Protein AF-K9K9G2-F1 (afdb_monomer_lite)

Secondary structure (DSSP, 8-state):
-GGGHHHH---HHHHHHHHHHHHH-GGGSSS-HHHHHHHHHHHHHHHHHSHHHHH--S--

Sequence (60 aa):
IVAKASKNLMSTQSLGIVFGPTLLRAENETGNMAIHMVYQNQIAELMLSEYSKIFGSEED

pLDDT: mean 82.76, std 10.01, range [51.44, 92.31]

Structure (mmCIF, N/CA/C/O backbone):
data_AF-K9K9G2-F1
#
_entry.id   AF-K9K9G2-F1
#
loop_
_atom_site.group_PDB
_atom_site.id
_atom_site.type_symbol
_atom_site.label_atom_id
_atom_site.label_alt_id
_atom_site.label_comp_id
_atom_site.label_asym_id
_atom_site.label_entity_id
_atom_site.label_seq_id
_atom_site.pdbx_PDB_ins_code
_atom_site.Cartn_x
_atom_site.Cartn_y
_atom_site.Cartn_z
_atom_site.occupancy
_atom_site.B_iso_or_equiv
_atom_site.auth_seq_id
_atom_site.auth_comp_id
_atom_site.auth_asym_id
_atom_site.auth_atom_id
_atom_site.pdbx_PDB_model_num
ATOM 1 N N . ILE A 1 1 ? -3.670 -1.227 9.543 1.00 77.50 1 ILE A N 1
ATOM 2 C CA . ILE A 1 1 ? -2.295 -0.742 9.850 1.00 77.50 1 ILE A CA 1
ATOM 3 C C . ILE A 1 1 ? -2.243 0.782 9.795 1.00 77.50 1 ILE A C 1
ATOM 5 O O . ILE A 1 1 ? -1.892 1.373 10.809 1.00 77.50 1 ILE A O 1
ATOM 9 N N . VAL A 1 2 ? -2.700 1.397 8.695 1.00 80.75 2 VAL A N 1
ATOM 10 C CA . VAL A 1 2 ? -2.832 2.862 8.536 1.00 80.75 2 VAL A CA 1
ATOM 11 C C . VAL A 1 2 ? -3.607 3.519 9.690 1.00 80.75 2 VAL A C 1
ATOM 13 O O . VAL A 1 2 ? -3.122 4.464 10.295 1.00 80.75 2 VAL A O 1
ATOM 16 N N . ALA A 1 3 ? -4.745 2.953 10.111 1.00 84.06 3 ALA A N 1
ATOM 17 C CA . ALA A 1 3 ? -5.533 3.479 11.240 1.00 84.06 3 ALA A CA 1
ATOM 18 C C . ALA A 1 3 ? -4.793 3.511 12.600 1.00 84.06 3 ALA A C 1
ATOM 20 O O . ALA A 1 3 ? -5.262 4.130 13.549 1.00 84.06 3 ALA A O 1
ATOM 21 N N . LYS A 1 4 ? -3.642 2.833 12.721 1.00 89.00 4 LYS A N 1
ATOM 22 C CA . LYS A 1 4 ? -2.788 2.828 13.922 1.00 89.00 4 LYS A CA 1
ATOM 23 C C . LYS A 1 4 ? -1.461 3.575 13.700 1.00 89.00 4 LYS A C 1
ATOM 25 O O . LYS A 1 4 ? -0.508 3.319 14.435 1.00 89.00 4 LYS A O 1
ATOM 30 N N . ALA A 1 5 ? -1.412 4.499 12.733 1.00 88.06 5 ALA A N 1
ATOM 31 C CA . ALA A 1 5 ? -0.236 5.310 12.395 1.00 88.06 5 ALA A CA 1
ATOM 32 C C . ALA A 1 5 ? 0.413 5.983 13.616 1.00 88.06 5 ALA A C 1
ATOM 34 O O . ALA A 1 5 ? 1.630 6.012 13.733 1.00 88.06 5 ALA A O 1
ATOM 35 N N . SER A 1 6 ? -0.376 6.436 14.594 1.00 85.38 6 SER A N 1
ATOM 36 C CA . SER A 1 6 ? 0.145 7.058 15.822 1.00 85.38 6 SER A CA 1
ATOM 37 C C . SER A 1 6 ? 0.965 6.121 16.718 1.00 85.38 6 SER A C 1
ATOM 39 O O . SER A 1 6 ? 1.731 6.595 17.549 1.00 85.38 6 SER A O 1
ATOM 41 N N . LYS A 1 7 ? 0.815 4.798 16.569 1.00 89.31 7 LYS A N 1
ATOM 42 C CA . LYS A 1 7 ? 1.554 3.789 17.348 1.00 89.31 7 LYS A CA 1
ATOM 43 C C . LYS A 1 7 ? 2.670 3.120 16.556 1.00 89.31 7 LYS A C 1
ATOM 45 O O . LYS A 1 7 ? 3.676 2.746 17.141 1.00 89.31 7 LYS A O 1
ATOM 50 N N . ASN A 1 8 ? 2.467 2.915 15.255 1.00 87.12 8 ASN A N 1
ATOM 51 C CA . ASN A 1 8 ? 3.432 2.223 14.394 1.00 87.12 8 ASN A CA 1
ATOM 52 C C . ASN A 1 8 ? 4.255 3.173 13.510 1.00 87.12 8 ASN A C 1
ATOM 54 O O . ASN A 1 8 ? 5.171 2.709 12.844 1.00 87.12 8 ASN A O 1
ATOM 58 N N . LEU A 1 9 ? 3.941 4.473 13.521 1.00 89.88 9 LEU A N 1
ATOM 59 C CA . LEU A 1 9 ? 4.596 5.531 12.746 1.00 89.88 9 LEU A CA 1
ATOM 60 C C . LEU A 1 9 ? 4.560 5.311 11.223 1.00 89.88 9 LEU A C 1
ATOM 62 O O . LEU A 1 9 ? 5.306 5.952 10.489 1.00 89.88 9 LEU A O 1
ATOM 66 N N . MET A 1 10 ? 3.684 4.427 10.738 1.00 92.31 10 MET A N 1
ATOM 67 C CA . MET A 1 10 ? 3.535 4.137 9.315 1.00 92.31 10 MET A CA 1
ATOM 68 C C . MET A 1 10 ? 2.435 5.000 8.702 1.00 92.31 10 MET A C 1
ATOM 70 O O . MET A 1 10 ? 1.308 5.028 9.201 1.00 92.31 10 MET A O 1
ATOM 74 N N . SER A 1 11 ? 2.749 5.653 7.584 1.00 89.88 11 SER A N 1
ATOM 75 C CA . SER A 1 11 ? 1.783 6.341 6.731 1.00 89.88 11 SER A CA 1
ATOM 76 C C . SER A 1 11 ? 1.400 5.469 5.531 1.00 89.88 11 SER A C 1
ATOM 78 O O . SER A 1 11 ? 1.992 4.414 5.289 1.00 89.88 11 SER A O 1
ATOM 80 N N . THR A 1 12 ? 0.401 5.892 4.757 1.00 88.94 12 THR A N 1
ATOM 81 C CA . THR A 1 12 ? 0.079 5.245 3.475 1.00 88.94 12 THR A CA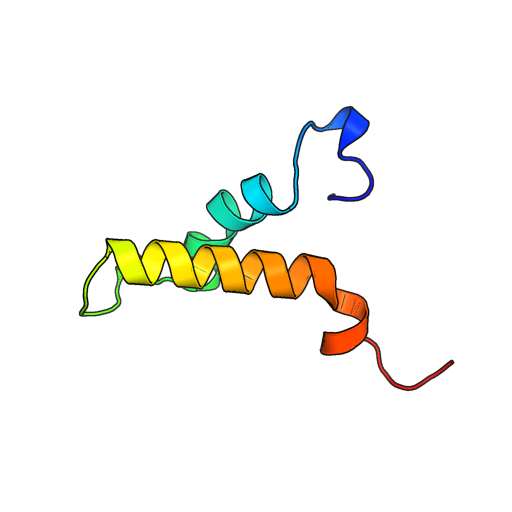 1
ATOM 82 C C . THR A 1 12 ? 1.271 5.269 2.524 1.00 88.94 12 THR A C 1
ATOM 84 O O . THR A 1 12 ? 1.532 4.254 1.889 1.00 88.94 12 THR A O 1
ATOM 87 N N . GLN A 1 13 ? 2.051 6.354 2.513 1.00 88.06 13 GLN A N 1
ATOM 88 C CA . GLN A 1 13 ? 3.261 6.484 1.694 1.00 88.06 13 GLN A CA 1
ATOM 89 C C . GLN A 1 13 ? 4.344 5.486 2.103 1.00 88.06 13 GLN A C 1
ATOM 91 O O . GLN A 1 13 ? 4.897 4.783 1.260 1.00 88.06 13 GLN A O 1
ATOM 96 N N . SER A 1 14 ? 4.642 5.375 3.404 1.00 89.31 14 SER A N 1
ATOM 97 C CA . SER A 1 14 ? 5.673 4.436 3.860 1.00 89.31 14 SER A CA 1
ATOM 98 C C . SER A 1 14 ? 5.270 2.980 3.609 1.00 89.31 14 SER A C 1
ATOM 100 O O . SER A 1 14 ? 6.126 2.147 3.324 1.00 89.31 14 SER A O 1
ATOM 102 N N . LEU A 1 15 ? 3.970 2.670 3.645 1.00 90.44 15 LEU A N 1
ATOM 103 C CA . LEU A 1 15 ? 3.450 1.364 3.239 1.00 90.44 15 LEU A CA 1
ATOM 104 C C . LEU A 1 15 ? 3.505 1.169 1.719 1.00 90.44 15 LEU A C 1
ATOM 106 O O . LEU A 1 15 ? 3.889 0.091 1.280 1.00 90.44 15 LEU A O 1
ATOM 110 N N . GLY A 1 16 ? 3.181 2.191 0.925 1.00 87.81 16 GLY A N 1
ATOM 111 C CA . GLY A 1 16 ? 3.269 2.159 -0.535 1.00 87.81 16 GLY A CA 1
ATOM 112 C C . GLY A 1 16 ? 4.687 1.884 -1.031 1.00 87.81 16 GLY A C 1
ATOM 113 O O . GLY A 1 16 ? 4.864 1.050 -1.908 1.00 87.81 16 GLY A O 1
ATOM 114 N N . ILE A 1 17 ? 5.705 2.479 -0.403 1.00 88.19 17 ILE A N 1
ATOM 115 C CA . ILE A 1 17 ? 7.123 2.233 -0.724 1.00 88.19 17 ILE A CA 1
ATOM 116 C C . ILE A 1 17 ? 7.543 0.786 -0.422 1.00 88.19 17 ILE A C 1
ATOM 118 O O . ILE A 1 17 ? 8.304 0.194 -1.182 1.00 88.19 17 ILE A O 1
ATOM 122 N N . VAL A 1 18 ? 7.069 0.203 0.684 1.00 88.50 18 VAL A N 1
ATOM 123 C CA . VAL A 1 18 ? 7.444 -1.166 1.090 1.00 88.50 18 VAL A CA 1
ATOM 124 C C . VAL A 1 18 ? 6.678 -2.218 0.284 1.00 88.50 18 VAL A C 1
ATOM 126 O O . VAL A 1 18 ? 7.244 -3.219 -0.160 1.00 88.50 18 VAL A O 1
ATOM 129 N N . PHE A 1 19 ? 5.377 -2.006 0.092 1.00 88.06 19 PHE A N 1
ATOM 130 C CA . PHE A 1 19 ? 4.499 -2.978 -0.551 1.00 88.06 19 PHE A CA 1
ATOM 131 C C . PHE A 1 19 ? 4.398 -2.804 -2.066 1.00 88.06 19 PHE A C 1
ATOM 133 O O . PHE A 1 19 ? 4.152 -3.796 -2.741 1.00 88.06 19 PHE A O 1
ATOM 140 N N . GLY A 1 20 ? 4.634 -1.612 -2.617 1.00 87.25 20 GLY A N 1
ATOM 141 C CA . GLY A 1 20 ? 4.624 -1.349 -4.060 1.00 87.25 20 GLY A CA 1
ATOM 142 C C . GLY A 1 20 ? 5.522 -2.315 -4.846 1.00 87.25 20 GLY A C 1
ATOM 143 O O . GLY A 1 20 ? 4.994 -3.082 -5.654 1.00 87.25 20 GLY A O 1
ATOM 144 N N . PRO A 1 21 ? 6.837 -2.387 -4.553 1.00 85.44 21 PRO A N 1
ATOM 145 C CA . PRO A 1 21 ? 7.749 -3.344 -5.189 1.00 85.44 21 PRO A CA 1
ATOM 146 C C . PRO A 1 21 ? 7.319 -4.803 -5.015 1.00 85.44 21 PRO A C 1
ATOM 148 O O . PRO A 1 21 ? 7.335 -5.589 -5.963 1.00 85.44 21 PRO A O 1
ATOM 151 N N . THR A 1 22 ? 6.885 -5.165 -3.806 1.00 88.19 22 THR A N 1
ATOM 152 C CA . THR A 1 22 ? 6.564 -6.555 -3.451 1.00 88.19 22 THR A CA 1
ATOM 153 C C . THR A 1 22 ? 5.284 -7.050 -4.133 1.00 88.19 22 THR A C 1
ATOM 155 O O . THR A 1 22 ? 5.222 -8.199 -4.572 1.00 88.19 22 THR A O 1
ATOM 158 N N . LEU A 1 23 ? 4.256 -6.202 -4.222 1.00 86.44 23 LEU A N 1
ATOM 159 C CA . LEU A 1 23 ? 2.947 -6.558 -4.771 1.00 86.44 23 LEU A CA 1
ATOM 160 C C . LEU A 1 23 ? 2.897 -6.438 -6.298 1.00 86.44 23 LEU A C 1
ATOM 162 O O . LEU A 1 23 ? 2.211 -7.236 -6.932 1.00 86.44 23 LEU A O 1
ATOM 166 N N . LEU A 1 24 ? 3.615 -5.474 -6.886 1.00 81.44 24 LEU A N 1
ATOM 167 C CA . LEU A 1 24 ? 3.551 -5.191 -8.324 1.00 81.44 24 LEU A CA 1
ATOM 168 C C . LEU A 1 24 ? 4.759 -5.712 -9.118 1.00 81.44 24 LEU A C 1
ATOM 170 O O . LEU A 1 24 ? 4.698 -5.739 -10.342 1.00 81.44 24 LEU A O 1
ATOM 174 N N . ARG A 1 25 ? 5.828 -6.179 -8.451 1.00 74.00 25 ARG A N 1
ATOM 175 C CA . ARG A 1 25 ? 7.033 -6.766 -9.078 1.00 74.00 25 ARG A CA 1
ATOM 176 C C . ARG A 1 25 ? 7.630 -5.911 -10.211 1.00 74.00 25 ARG A C 1
ATOM 178 O O . ARG A 1 25 ? 8.140 -6.457 -11.190 1.00 74.00 25 ARG A O 1
ATOM 185 N N . ALA A 1 26 ? 7.614 -4.584 -10.076 1.00 62.50 26 ALA A N 1
ATOM 186 C CA . ALA A 1 26 ? 8.030 -3.686 -11.156 1.00 62.50 26 ALA A CA 1
ATOM 187 C C . ALA A 1 26 ? 9.548 -3.717 -11.448 1.00 62.50 26 ALA A C 1
ATOM 189 O O . ALA A 1 26 ? 9.991 -3.213 -12.475 1.00 62.50 26 ALA A O 1
ATOM 190 N N . GLU A 1 27 ? 10.354 -4.355 -10.590 1.00 61.53 27 GLU A N 1
ATOM 191 C CA . GLU A 1 27 ? 11.796 -4.568 -10.812 1.00 61.53 27 GLU A CA 1
ATOM 192 C C . GLU A 1 27 ? 12.100 -5.433 -12.051 1.00 61.53 27 GLU A C 1
ATOM 194 O O . GLU A 1 27 ? 13.186 -5.331 -12.616 1.00 61.53 27 GLU A O 1
ATOM 199 N N . ASN A 1 28 ? 11.140 -6.254 -12.498 1.00 62.97 28 ASN A N 1
ATOM 200 C CA . ASN A 1 28 ? 11.273 -7.106 -13.684 1.00 62.97 28 ASN A CA 1
ATOM 201 C C . ASN A 1 28 ? 10.691 -6.477 -14.965 1.00 62.97 28 ASN A C 1
ATOM 203 O O . ASN A 1 28 ? 10.745 -7.106 -16.025 1.00 62.97 28 ASN A O 1
ATOM 207 N N . GLU A 1 29 ? 10.112 -5.273 -14.899 1.00 64.12 29 GLU A N 1
ATOM 208 C CA . GLU A 1 29 ? 9.544 -4.611 -16.076 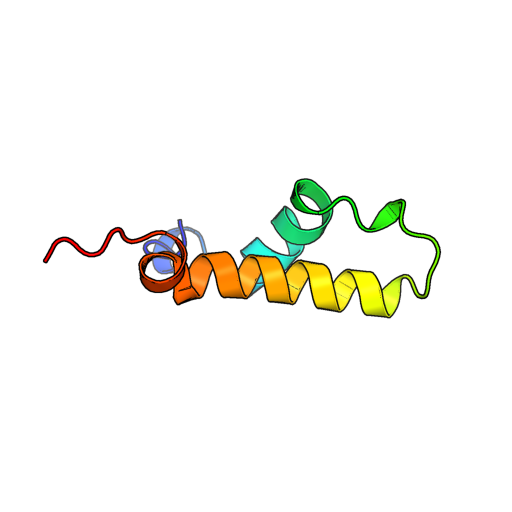1.00 64.12 29 GLU A CA 1
ATOM 209 C C . GLU A 1 29 ? 10.629 -3.924 -16.913 1.00 64.12 29 GLU A C 1
ATOM 211 O O . GLU A 1 29 ? 11.487 -3.192 -16.418 1.00 64.12 29 GLU A O 1
ATOM 216 N N . THR A 1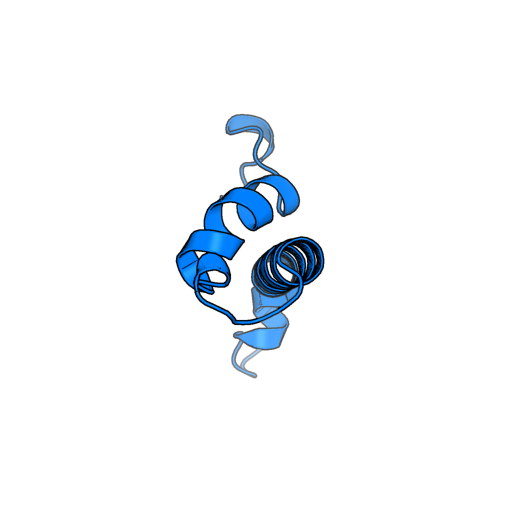 30 ? 10.598 -4.164 -18.226 1.00 63.19 30 THR A N 1
ATOM 217 C CA . THR A 1 30 ? 11.543 -3.562 -19.173 1.00 63.19 30 THR A CA 1
ATOM 218 C C . THR A 1 30 ? 11.144 -2.105 -19.430 1.00 63.19 30 THR A C 1
ATOM 220 O O . THR A 1 30 ? 10.248 -1.836 -20.225 1.00 63.19 30 THR A O 1
ATOM 223 N N . GLY A 1 31 ? 11.788 -1.154 -18.750 1.00 72.94 31 GLY A N 1
ATOM 224 C CA . GLY A 1 31 ? 11.467 0.272 -18.861 1.00 72.94 31 GLY A CA 1
ATOM 225 C C . GLY A 1 31 ? 12.304 1.161 -17.938 1.00 72.94 31 GLY A C 1
ATOM 226 O O . GLY A 1 31 ? 13.299 0.727 -17.358 1.00 72.94 31 GLY A O 1
ATOM 227 N N . ASN A 1 32 ? 11.929 2.438 -17.807 1.00 80.31 32 ASN A N 1
ATOM 228 C CA . ASN A 1 32 ? 12.620 3.356 -16.898 1.00 80.31 32 ASN A CA 1
ATOM 229 C C . ASN A 1 32 ? 12.256 3.021 -15.446 1.00 80.31 32 ASN A C 1
ATOM 231 O O . ASN A 1 32 ? 11.181 3.384 -14.968 1.00 80.31 32 ASN A O 1
ATOM 235 N N . MET A 1 33 ? 13.177 2.361 -14.745 1.00 77.00 3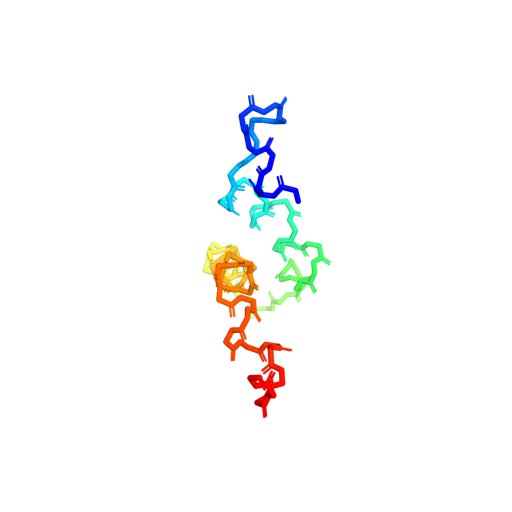3 MET A N 1
ATOM 236 C CA . MET A 1 33 ? 13.022 1.905 -13.361 1.00 77.00 33 MET A CA 1
ATOM 237 C C . MET A 1 33 ? 12.494 2.995 -12.414 1.00 77.00 33 MET A C 1
ATOM 239 O O . MET A 1 33 ? 11.661 2.710 -11.560 1.00 77.00 33 MET A O 1
ATOM 243 N N . ALA A 1 34 ? 12.909 4.256 -12.586 1.00 79.94 34 ALA A N 1
ATOM 244 C CA . ALA A 1 34 ? 12.442 5.356 -11.742 1.00 79.94 34 ALA A CA 1
ATOM 245 C C . ALA A 1 34 ? 10.937 5.621 -11.907 1.00 79.94 34 ALA A C 1
ATOM 247 O O . ALA A 1 34 ? 10.245 5.898 -10.932 1.00 79.94 34 ALA A O 1
ATOM 248 N N . ILE A 1 35 ? 10.422 5.492 -13.130 1.00 82.62 35 ILE A N 1
ATOM 249 C CA . ILE A 1 35 ? 9.001 5.688 -13.434 1.00 82.62 35 ILE A CA 1
ATOM 250 C C . ILE A 1 35 ? 8.178 4.529 -12.866 1.00 82.62 35 ILE A C 1
ATOM 252 O O . ILE A 1 35 ? 7.183 4.760 -12.1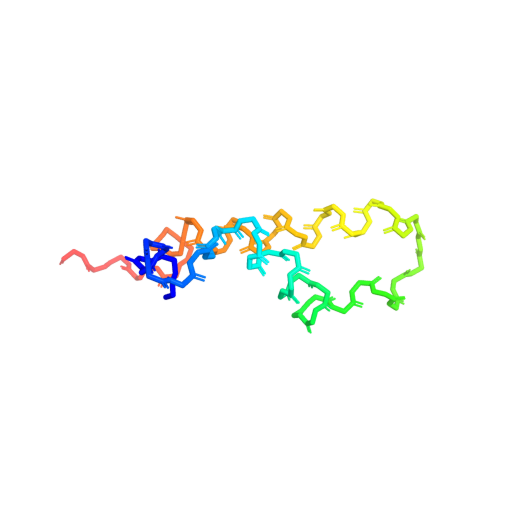81 1.00 82.62 35 ILE A O 1
ATOM 256 N N . HIS A 1 36 ? 8.635 3.292 -13.075 1.00 82.69 36 HIS A N 1
ATOM 257 C CA . HIS A 1 36 ? 7.982 2.100 -12.531 1.00 82.69 36 HIS A CA 1
ATOM 258 C C . HIS A 1 36 ? 7.914 2.134 -10.997 1.00 82.69 36 HIS A C 1
ATOM 260 O O . HIS A 1 36 ? 6.870 1.827 -10.419 1.00 82.69 36 HIS A O 1
ATOM 266 N N . MET A 1 37 ? 8.975 2.612 -10.333 1.00 82.69 37 MET A N 1
ATOM 267 C CA . MET A 1 37 ? 8.990 2.787 -8.879 1.00 82.69 37 MET A CA 1
ATOM 268 C C . MET A 1 37 ? 7.983 3.822 -8.370 1.00 82.69 37 MET A C 1
ATOM 270 O O . MET A 1 37 ? 7.393 3.633 -7.308 1.00 82.69 37 MET A O 1
ATOM 274 N N . VAL A 1 38 ? 7.754 4.903 -9.116 1.00 87.12 38 VAL A N 1
ATOM 275 C CA . VAL A 1 38 ? 6.739 5.897 -8.744 1.00 87.12 38 VAL A CA 1
ATOM 276 C C . VAL A 1 38 ? 5.336 5.331 -8.950 1.00 87.12 38 VAL A C 1
ATOM 278 O O . VAL A 1 38 ? 4.493 5.456 -8.063 1.00 87.12 38 VAL A O 1
ATOM 281 N N . TYR A 1 39 ? 5.080 4.665 -10.078 1.00 87.56 39 TYR A N 1
ATOM 282 C CA . TYR A 1 39 ? 3.757 4.114 -10.367 1.00 87.56 39 TYR A CA 1
ATOM 283 C C . TYR A 1 39 ? 3.339 3.029 -9.382 1.00 87.56 39 TYR A C 1
ATOM 285 O O . TYR A 1 39 ? 2.222 3.087 -8.873 1.00 87.56 39 TYR A O 1
ATOM 293 N N . GLN A 1 40 ? 4.222 2.091 -9.040 1.00 87.00 40 GLN A N 1
ATOM 294 C CA . GLN A 1 40 ? 3.876 1.043 -8.078 1.00 87.00 40 GLN A CA 1
ATOM 295 C C . GLN A 1 40 ? 3.536 1.604 -6.690 1.00 87.00 40 GLN A C 1
ATOM 297 O O . GLN A 1 40 ? 2.584 1.139 -6.062 1.00 87.00 40 GLN A O 1
ATOM 302 N N . ASN A 1 41 ? 4.262 2.632 -6.233 1.00 87.56 41 ASN A N 1
ATOM 303 C CA . ASN A 1 41 ? 4.007 3.257 -4.937 1.00 87.56 41 ASN A CA 1
ATOM 304 C C . ASN A 1 41 ? 2.652 3.970 -4.956 1.00 87.56 41 ASN A C 1
ATOM 306 O O . ASN A 1 41 ? 1.833 3.747 -4.069 1.00 87.56 41 ASN A O 1
ATOM 310 N N . GLN A 1 42 ? 2.374 4.737 -6.014 1.00 90.00 42 GLN A N 1
ATOM 311 C CA . GLN A 1 42 ? 1.100 5.439 -6.182 1.00 90.00 42 GLN A CA 1
ATOM 312 C C . GLN A 1 42 ? -0.092 4.478 -6.280 1.00 90.00 42 GLN A C 1
ATOM 314 O O . GLN A 1 42 ? -1.143 4.754 -5.706 1.00 90.00 42 GLN A O 1
ATOM 31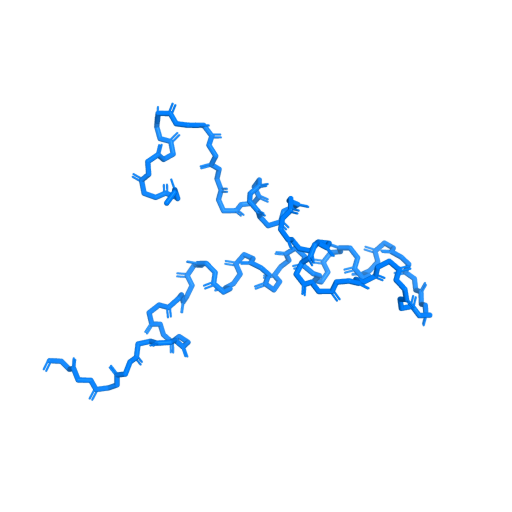9 N N . ILE A 1 43 ? 0.057 3.343 -6.971 1.00 91.00 43 ILE A N 1
ATOM 320 C CA . ILE A 1 43 ? -0.999 2.326 -7.060 1.00 91.00 43 ILE A CA 1
ATOM 321 C C . ILE A 1 43 ? -1.255 1.712 -5.681 1.00 91.00 43 ILE A C 1
ATOM 323 O O . ILE A 1 43 ? -2.406 1.621 -5.259 1.00 91.00 43 ILE A O 1
ATOM 327 N N . ALA A 1 44 ? -0.205 1.330 -4.951 1.00 90.62 44 ALA A N 1
ATOM 328 C CA . ALA A 1 44 ? -0.348 0.776 -3.607 1.00 90.62 44 ALA A CA 1
ATOM 329 C C . ALA A 1 44 ? -0.987 1.782 -2.631 1.00 90.62 44 ALA A C 1
ATOM 331 O O . ALA A 1 44 ? -1.849 1.408 -1.834 1.00 90.62 44 ALA A O 1
ATOM 332 N N . GLU A 1 45 ? -0.613 3.060 -2.718 1.00 90.31 45 GLU A N 1
ATOM 333 C CA . GLU A 1 45 ? -1.227 4.138 -1.940 1.00 90.31 45 GLU A CA 1
ATOM 334 C C . GLU A 1 45 ? -2.711 4.308 -2.262 1.00 90.31 45 GLU A C 1
ATOM 336 O O . GLU A 1 45 ? -3.523 4.347 -1.338 1.00 90.31 45 GLU A O 1
ATOM 341 N N . LEU A 1 46 ? -3.075 4.342 -3.547 1.00 91.56 46 LEU A N 1
ATOM 342 C CA . LEU A 1 46 ? -4.460 4.493 -3.990 1.00 91.56 46 LEU A CA 1
ATOM 343 C C . LEU A 1 46 ? -5.339 3.330 -3.513 1.00 91.56 46 LEU A C 1
ATOM 345 O O . LEU A 1 46 ? -6.441 3.545 -3.013 1.00 91.56 46 LEU A O 1
ATOM 349 N N . MET A 1 47 ? -4.829 2.100 -3.612 1.00 90.31 47 MET A N 1
ATOM 350 C CA . MET A 1 47 ? -5.517 0.895 -3.134 1.00 90.31 47 MET A CA 1
ATOM 351 C C . MET A 1 47 ? -5.764 0.931 -1.621 1.00 90.31 47 MET A C 1
ATOM 353 O O . MET A 1 47 ? -6.752 0.377 -1.144 1.00 90.31 47 MET A O 1
ATOM 357 N N . LEU A 1 48 ? -4.879 1.583 -0.859 1.00 89.19 48 LEU A N 1
ATOM 358 C CA . LEU A 1 48 ? -5.015 1.760 0.587 1.00 89.19 48 LEU A CA 1
ATOM 359 C C . LEU A 1 48 ? -5.943 2.923 0.956 1.00 89.19 48 LEU A C 1
ATOM 361 O O . LEU A 1 48 ? -6.707 2.794 1.913 1.00 89.19 48 LEU A O 1
ATOM 365 N N . SER A 1 49 ? -5.872 4.054 0.248 1.00 89.38 49 SER A N 1
ATOM 366 C CA . SER A 1 49 ? -6.668 5.249 0.556 1.00 89.38 49 SER A CA 1
ATOM 367 C C . SER A 1 49 ? -8.120 5.108 0.115 1.00 89.38 49 SER A C 1
ATOM 369 O O . SER A 1 49 ? -9.026 5.505 0.841 1.00 89.38 49 SER A O 1
ATOM 371 N N . GLU A 1 50 ? -8.343 4.507 -1.051 1.00 89.44 50 GLU A N 1
ATOM 372 C CA . GLU A 1 50 ? -9.659 4.342 -1.667 1.00 89.44 50 GLU A CA 1
ATOM 373 C C . GLU A 1 50 ? -10.163 2.900 -1.561 1.00 89.44 50 GLU A C 1
ATOM 375 O O . GLU A 1 50 ? -11.024 2.483 -2.332 1.00 89.44 50 GLU A O 1
ATOM 380 N N . TYR A 1 51 ? -9.656 2.136 -0.587 1.00 89.12 51 TYR A N 1
ATOM 381 C CA . TYR A 1 51 ? -10.003 0.727 -0.391 1.00 89.12 51 TYR A CA 1
ATOM 382 C C . TYR A 1 51 ? -11.519 0.492 -0.422 1.00 89.12 51 TYR A C 1
ATOM 384 O O . TYR A 1 51 ? -11.990 -0.370 -1.154 1.00 89.12 51 TYR A O 1
ATOM 392 N N . SER A 1 52 ? -12.293 1.301 0.307 1.00 88.00 52 SER A N 1
ATOM 393 C CA . SER A 1 52 ? -13.754 1.169 0.352 1.00 88.00 52 SER A CA 1
ATOM 394 C C . SER A 1 52 ? -14.438 1.496 -0.975 1.00 88.00 52 SER A C 1
ATOM 396 O O . SER A 1 52 ? -15.497 0.953 -1.239 1.00 88.00 52 SER A O 1
ATOM 398 N N . LYS A 1 53 ? -13.864 2.355 -1.824 1.00 89.75 53 LYS A N 1
ATOM 399 C CA . LYS A 1 53 ? -14.442 2.657 -3.146 1.00 89.75 53 LYS A CA 1
ATOM 400 C C . LYS A 1 53 ? -14.056 1.621 -4.199 1.00 89.75 53 LYS A C 1
ATOM 402 O O . LYS A 1 53 ? -14.810 1.393 -5.132 1.00 89.75 53 LYS A O 1
ATOM 407 N N . ILE A 1 54 ? -12.869 1.027 -4.068 1.00 89.62 54 ILE A N 1
ATOM 408 C CA . ILE A 1 54 ? -12.344 0.032 -5.013 1.00 89.62 54 ILE A CA 1
ATOM 409 C C . ILE A 1 54 ? -12.888 -1.367 -4.693 1.00 89.62 54 ILE A C 1
ATOM 411 O O . ILE A 1 54 ? -13.168 -2.143 -5.603 1.00 89.62 54 ILE A O 1
ATOM 415 N N . PHE A 1 55 ? -13.025 -1.691 -3.404 1.00 88.31 55 PHE A N 1
ATOM 416 C CA . PHE A 1 55 ? -13.358 -3.030 -2.909 1.00 88.31 55 PHE A CA 1
ATOM 417 C C . PHE A 1 55 ? -14.589 -3.083 -2.000 1.00 88.31 55 PHE A C 1
ATOM 419 O O . PHE A 1 55 ? -14.971 -4.176 -1.586 1.00 88.31 55 PHE A O 1
ATOM 426 N N . GLY A 1 56 ? -15.199 -1.947 -1.656 1.00 83.88 56 GLY A N 1
ATOM 427 C CA . GLY A 1 56 ? -16.500 -1.959 -0.994 1.00 83.88 56 GLY A CA 1
ATOM 428 C C . GLY A 1 56 ? -17.562 -2.401 -1.992 1.00 83.88 56 GLY A C 1
ATOM 429 O O . GLY A 1 56 ? -17.727 -1.784 -3.041 1.00 83.88 56 GLY A O 1
ATOM 430 N N . SER A 1 57 ? -18.249 -3.498 -1.687 1.00 67.62 57 SER A N 1
ATOM 431 C CA . SER A 1 57 ? -19.492 -3.863 -2.362 1.00 67.62 57 SER A CA 1
ATOM 432 C C . SER A 1 57 ? -20.541 -2.775 -2.115 1.00 67.62 57 SER A C 1
ATOM 434 O O . SER A 1 57 ? -20.590 -2.238 -1.010 1.00 67.62 57 SER A O 1
ATOM 436 N N . GLU A 1 58 ? -21.368 -2.462 -3.121 1.00 61.25 58 GLU A N 1
ATOM 437 C CA . GLU A 1 58 ? -22.546 -1.582 -3.005 1.00 61.25 58 GLU A CA 1
ATOM 438 C C . GLU A 1 58 ? -23.626 -2.187 -2.086 1.00 61.25 58 GLU A C 1
ATOM 440 O O . GLU A 1 58 ? -24.724 -2.514 -2.524 1.00 61.25 58 GLU A O 1
ATOM 445 N N . GLU A 1 59 ? -23.323 -2.374 -0.809 1.00 57.50 59 GLU A N 1
ATOM 446 C CA . GLU A 1 59 ? -24.317 -2.675 0.218 1.00 57.50 59 GLU A CA 1
ATOM 447 C C . GLU A 1 59 ? -24.060 -1.738 1.401 1.00 57.50 59 GLU A C 1
ATOM 449 O O . GLU A 1 59 ? -23.203 -1.994 2.251 1.00 57.50 59 GLU A O 1
ATOM 454 N N . ASP A 1 60 ? -24.779 -0.611 1.361 1.00 51.44 60 ASP A N 1
ATOM 455 C CA . ASP A 1 60 ? -25.081 0.252 2.508 1.00 51.44 60 ASP A CA 1
ATOM 456 C C . ASP A 1 60 ? -25.873 -0.511 3.587 1.00 51.44 60 ASP A C 1
ATOM 458 O O . ASP A 1 60 ? -26.795 -1.285 3.225 1.00 51.44 60 ASP A O 1
#

Organism: Equus caballus (NCBI:txid9796)

InterPro domains:
  IPR000198 Rho GTPase-activating protein domain [PS50238] (1-55)
  IPR008936 Rho GTPase activation protein [G3DSA:1.10.555.10] (1-57)
  IPR008936 Rho GTPase activation protein [SSF48350] (2-58)
  IPR050729 Rho GTPase-activating protein [PTHR23176] (1-58)

Foldseek 3Di:
DCVVCVPVVDHLQNVLQVCLCVPVVLVPDDDDSVVSSVVSSVVSSCCVVCVCVVPNDPDD

Radius of gyration: 13.45 Å; chains: 1; bounding box: 38×14×36 Å